Protein AF-A0A926HGE6-F1 (afdb_monomer_lite)

Foldseek 3Di:
DDDDPPPPDQAKPVNVCVVCPVVVVVLQWWFAQRDIDGDDDPQDPVNVVVLVVVLVVVVVVDPPDWDKDAQQWDAPDNIRGIHTHRIDTD

Structure (mmCIF, N/CA/C/O backbone):
data_AF-A0A926HGE6-F1
#
_entry.id   AF-A0A926HGE6-F1
#
loop_
_atom_site.group_PDB
_atom_site.id
_atom_site.type_symbol
_atom_site.label_atom_id
_atom_site.label_alt_id
_atom_site.label_comp_id
_atom_site.label_asym_id
_atom_site.label_entity_id
_atom_site.label_seq_id
_atom_site.pdbx_PDB_ins_code
_atom_site.Cartn_x
_atom_site.Cartn_y
_atom_site.Cartn_z
_atom_site.occupancy
_atom_site.B_iso_or_equiv
_at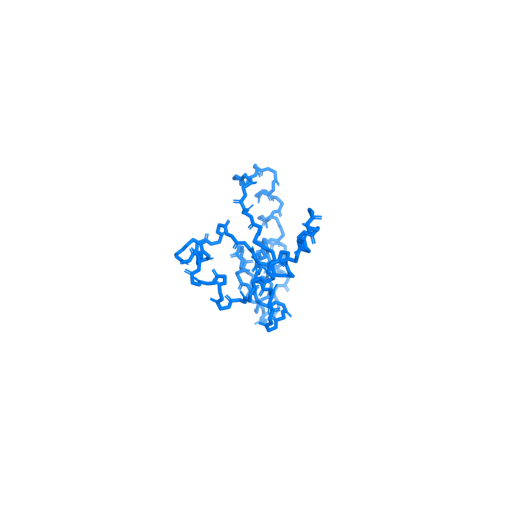om_site.auth_seq_id
_atom_site.auth_comp_id
_atom_site.auth_asym_id
_atom_site.auth_atom_id
_atom_site.pdbx_PDB_model_num
ATOM 1 N 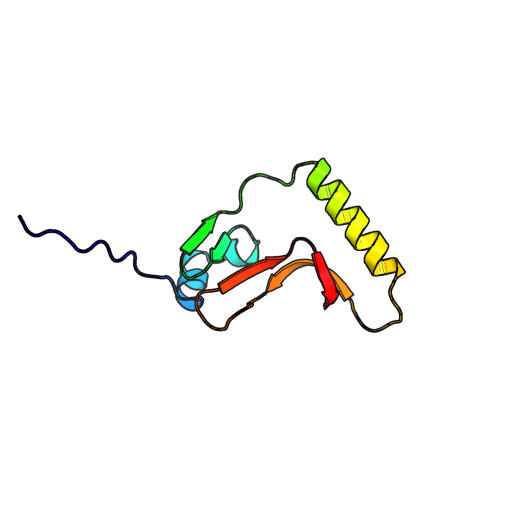N . MET A 1 1 ? 16.358 14.496 -40.998 1.00 37.88 1 MET A N 1
ATOM 2 C CA . MET A 1 1 ? 16.195 14.587 -39.534 1.00 37.88 1 MET A CA 1
ATOM 3 C C . MET A 1 1 ? 14.926 13.818 -39.190 1.00 37.88 1 MET A C 1
ATOM 5 O O . MET A 1 1 ? 13.839 14.335 -39.397 1.00 37.88 1 MET A O 1
ATOM 9 N N . GLN A 1 2 ? 15.054 12.528 -38.867 1.00 33.56 2 GLN A N 1
ATOM 10 C CA . GLN A 1 2 ? 13.912 11.675 -38.520 1.00 33.56 2 GLN A CA 1
ATOM 11 C C . GLN A 1 2 ? 13.426 12.051 -37.117 1.00 33.56 2 GLN A C 1
ATOM 13 O O . GLN A 1 2 ? 14.224 12.127 -36.185 1.00 33.56 2 GLN A O 1
ATOM 18 N N . MET A 1 3 ? 12.129 12.331 -36.989 1.00 35.75 3 MET A N 1
ATOM 19 C CA . MET A 1 3 ? 11.459 12.487 -35.701 1.00 35.75 3 MET A CA 1
ATOM 20 C C . MET A 1 3 ? 11.420 11.116 -35.02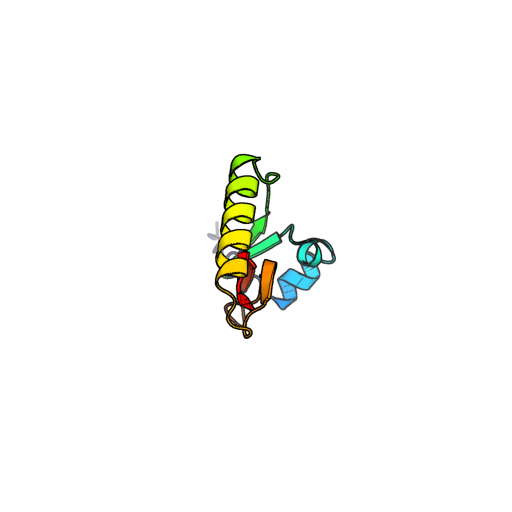2 1.00 35.75 3 MET A C 1
ATOM 22 O O . MET A 1 3 ? 10.711 10.219 -35.472 1.00 35.75 3 MET A O 1
ATOM 26 N N . ASN A 1 4 ? 12.214 10.947 -33.966 1.00 39.66 4 ASN A N 1
ATOM 27 C CA . ASN A 1 4 ? 12.153 9.768 -33.114 1.00 39.66 4 ASN A CA 1
ATOM 28 C C . ASN A 1 4 ? 10.815 9.778 -32.366 1.00 39.66 4 ASN A C 1
ATOM 30 O O . ASN A 1 4 ? 10.553 10.680 -31.570 1.00 39.66 4 ASN A O 1
ATOM 34 N N . ASN A 1 5 ? 9.976 8.776 -32.622 1.00 38.78 5 ASN A N 1
ATOM 35 C CA . ASN A 1 5 ? 8.803 8.491 -31.806 1.00 38.78 5 ASN A CA 1
ATOM 36 C C . ASN A 1 5 ? 9.271 8.187 -30.374 1.00 38.78 5 ASN A C 1
ATOM 38 O O . ASN A 1 5 ? 9.839 7.129 -30.114 1.00 38.78 5 ASN A O 1
ATOM 42 N N . LEU A 1 6 ? 9.048 9.121 -29.449 1.00 43.56 6 LEU A N 1
ATOM 43 C CA . LEU A 1 6 ? 9.231 8.927 -28.010 1.00 43.56 6 LEU A CA 1
ATOM 44 C C . LEU A 1 6 ? 8.099 8.042 -27.470 1.00 43.56 6 LEU A C 1
ATOM 46 O O . LEU A 1 6 ? 7.221 8.503 -26.748 1.00 43.56 6 LEU A O 1
ATOM 50 N N . THR A 1 7 ? 8.087 6.760 -27.823 1.00 44.66 7 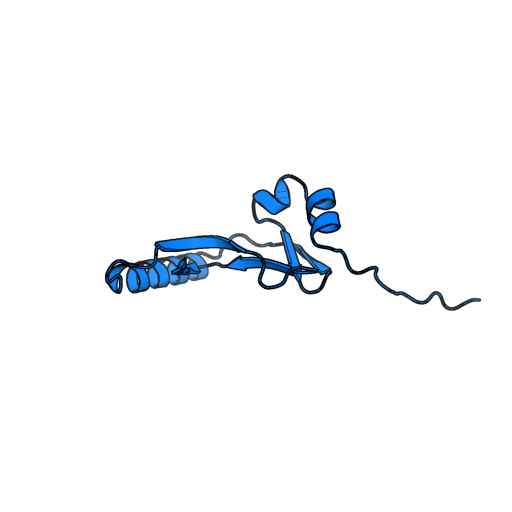THR A N 1
ATOM 51 C CA . THR A 1 7 ? 7.372 5.770 -27.016 1.00 44.66 7 THR A CA 1
ATOM 52 C C . THR A 1 7 ? 8.256 5.464 -25.815 1.00 44.66 7 THR A C 1
ATOM 54 O O . THR A 1 7 ? 9.169 4.647 -25.911 1.00 44.66 7 THR A O 1
ATOM 57 N N . SER A 1 8 ? 8.026 6.170 -24.703 1.00 57.12 8 SER A N 1
ATOM 58 C CA . SER A 1 8 ? 8.480 5.727 -23.381 1.00 57.12 8 SER A CA 1
ATOM 59 C C . SER A 1 8 ? 8.026 4.276 -23.212 1.00 57.12 8 SER A C 1
ATOM 61 O O . SER A 1 8 ? 6.826 4.001 -23.266 1.00 57.12 8 SER A O 1
ATOM 63 N N . ALA A 1 9 ? 8.961 3.330 -23.144 1.00 69.75 9 ALA A N 1
ATOM 64 C CA . ALA A 1 9 ? 8.609 1.926 -22.994 1.00 69.75 9 ALA A CA 1
ATOM 65 C C . ALA A 1 9 ? 7.944 1.736 -21.622 1.00 69.75 9 ALA A C 1
ATOM 67 O O . ALA A 1 9 ? 8.575 1.968 -20.594 1.00 69.75 9 ALA A O 1
ATOM 68 N N . LEU A 1 10 ? 6.666 1.347 -21.616 1.00 85.06 10 LEU A N 1
ATOM 69 C CA . LEU A 1 10 ? 5.926 1.045 -20.390 1.00 85.06 10 LEU A CA 1
ATOM 70 C C . LEU A 1 10 ? 6.564 -0.162 -19.694 1.00 85.06 10 LEU A C 1
ATOM 72 O O . LEU A 1 10 ? 6.708 -1.220 -20.309 1.00 85.06 10 LEU A O 1
ATOM 76 N N . LEU A 1 11 ? 6.910 -0.020 -18.416 1.00 89.50 11 LEU A N 1
ATOM 77 C CA . LEU A 1 11 ? 7.537 -1.084 -17.635 1.00 89.50 11 LEU A CA 1
ATOM 78 C C . LEU A 1 11 ? 6.497 -2.078 -17.133 1.00 89.50 11 LEU A C 1
ATOM 80 O O . LEU A 1 11 ? 5.555 -1.706 -16.432 1.00 89.50 11 LEU A O 1
ATOM 84 N N . SER A 1 12 ? 6.680 -3.361 -17.445 1.00 91.75 12 SER A N 1
ATOM 85 C CA . SER A 1 12 ? 5.889 -4.411 -16.803 1.00 91.75 12 SER A CA 1
ATOM 86 C C . SER A 1 12 ? 6.194 -4.485 -15.299 1.00 91.75 12 SER A C 1
ATOM 88 O O . SER A 1 12 ? 7.158 -3.895 -14.807 1.00 91.75 12 SER A O 1
ATOM 90 N N . PHE A 1 13 ? 5.372 -5.220 -14.546 1.00 89.50 13 PHE A N 1
ATOM 91 C CA . PHE A 1 13 ? 5.661 -5.450 -13.128 1.00 89.50 13 PHE A CA 1
ATOM 92 C C . PHE A 1 13 ? 6.968 -6.229 -12.954 1.00 89.50 13 PHE A C 1
ATOM 94 O O . PHE A 1 13 ? 7.755 -5.947 -12.056 1.00 89.50 13 PHE A O 1
ATOM 101 N N . GLU A 1 14 ? 7.207 -7.196 -13.830 1.00 90.31 14 GLU A N 1
ATOM 102 C CA . GLU A 1 14 ? 8.395 -8.031 -13.825 1.00 90.31 14 GLU A CA 1
ATOM 103 C C . GLU A 1 14 ? 9.656 -7.193 -14.086 1.00 90.31 14 GLU A C 1
ATOM 105 O O . GLU A 1 14 ? 10.623 -7.304 -13.330 1.00 90.31 14 GLU A O 1
ATOM 110 N N . ASP A 1 15 ? 9.617 -6.291 -15.074 1.00 90.56 15 ASP A N 1
ATOM 111 C CA . ASP A 1 15 ? 10.716 -5.352 -15.344 1.00 90.56 15 ASP A CA 1
ATOM 112 C C . ASP A 1 15 ? 10.928 -4.398 -14.163 1.00 90.56 15 ASP A C 1
ATOM 114 O O . ASP A 1 15 ? 12.056 -4.156 -13.736 1.00 90.56 15 ASP A O 1
ATOM 118 N N . PHE A 1 16 ? 9.836 -3.889 -13.587 1.00 88.06 16 PHE A N 1
ATOM 119 C CA . PHE A 1 16 ? 9.877 -3.031 -12.408 1.00 88.06 16 PHE A CA 1
ATOM 120 C C . PHE A 1 16 ? 10.560 -3.714 -11.218 1.00 88.06 16 PHE A C 1
ATOM 122 O O . PHE A 1 16 ? 11.431 -3.110 -10.595 1.00 88.06 16 PHE A O 1
ATOM 129 N N . VAL A 1 17 ? 10.224 -4.972 -10.917 1.00 87.94 17 VAL A N 1
ATOM 130 C CA . VAL A 1 17 ? 10.852 -5.726 -9.818 1.00 87.94 17 VAL A CA 1
ATOM 131 C C . VAL A 1 17 ? 12.343 -5.939 -10.074 1.00 87.94 17 VAL A C 1
ATOM 133 O O . VAL A 1 17 ? 13.142 -5.807 -9.146 1.00 87.94 17 VAL A O 1
ATOM 136 N N . GLN A 1 18 ? 12.738 -6.228 -11.318 1.00 88.12 18 GLN A N 1
ATOM 137 C CA . GLN A 1 18 ? 14.152 -6.381 -11.672 1.00 88.12 18 GLN A CA 1
ATOM 138 C C . GLN A 1 18 ? 14.936 -5.073 -11.514 1.00 88.12 18 GLN A C 1
ATOM 140 O O . GLN A 1 18 ? 16.061 -5.096 -11.019 1.00 88.12 18 GLN A O 1
ATOM 145 N N . LEU A 1 19 ? 14.343 -3.940 -11.900 1.00 84.88 19 LEU A N 1
ATOM 146 C CA . LEU A 1 19 ? 14.982 -2.625 -11.829 1.00 84.88 19 LEU A CA 1
ATOM 147 C C . LEU A 1 19 ? 15.037 -2.065 -10.404 1.00 84.88 19 LEU A C 1
ATOM 149 O O . LEU A 1 19 ? 16.063 -1.535 -9.987 1.00 84.88 19 LEU A O 1
ATOM 153 N N . ALA A 1 20 ? 13.937 -2.166 -9.658 1.00 81.06 20 ALA A N 1
ATOM 154 C CA . ALA A 1 20 ? 13.821 -1.605 -8.316 1.00 81.06 20 ALA A CA 1
ATOM 155 C C . ALA A 1 20 ? 14.458 -2.498 -7.237 1.00 81.06 20 ALA A C 1
ATOM 157 O O . ALA A 1 20 ? 14.801 -2.011 -6.159 1.00 81.06 20 ALA A O 1
ATOM 158 N N . GLY A 1 21 ? 14.614 -3.800 -7.496 1.00 81.75 21 GLY A N 1
ATOM 159 C CA . GLY A 1 21 ? 15.260 -4.741 -6.583 1.00 81.75 21 GLY A CA 1
ATOM 160 C C . GLY A 1 21 ? 14.693 -4.679 -5.159 1.00 81.75 21 GLY A C 1
ATOM 161 O O . GLY A 1 21 ? 13.482 -4.753 -4.942 1.00 81.75 21 GLY A O 1
ATOM 162 N N . SER A 1 22 ? 15.572 -4.518 -4.163 1.00 73.81 22 SER A N 1
ATOM 163 C CA . SER A 1 22 ? 15.180 -4.436 -2.748 1.00 73.81 22 SER A CA 1
ATOM 164 C C . SER A 1 22 ? 14.370 -3.189 -2.395 1.00 73.81 22 SER A C 1
ATOM 166 O O . SER A 1 22 ? 13.680 -3.180 -1.378 1.00 73.81 22 SER A O 1
ATOM 168 N N . ASP A 1 23 ? 14.441 -2.133 -3.201 1.00 75.31 23 ASP A N 1
ATOM 169 C CA . ASP A 1 23 ? 13.760 -0.877 -2.901 1.00 75.31 23 ASP A CA 1
ATOM 170 C C . ASP A 1 23 ? 12.259 -0.933 -3.216 1.00 75.31 23 ASP A C 1
ATOM 172 O O . ASP A 1 23 ? 11.474 -0.280 -2.525 1.00 75.31 23 ASP A O 1
ATOM 176 N N . ALA A 1 24 ? 11.840 -1.758 -4.185 1.00 68.75 24 ALA A N 1
ATOM 177 C CA . ALA A 1 24 ? 10.422 -2.075 -4.377 1.00 68.75 24 ALA A CA 1
ATOM 178 C C . ALA A 1 24 ? 9.847 -2.783 -3.143 1.00 68.75 24 ALA A C 1
ATOM 180 O O . A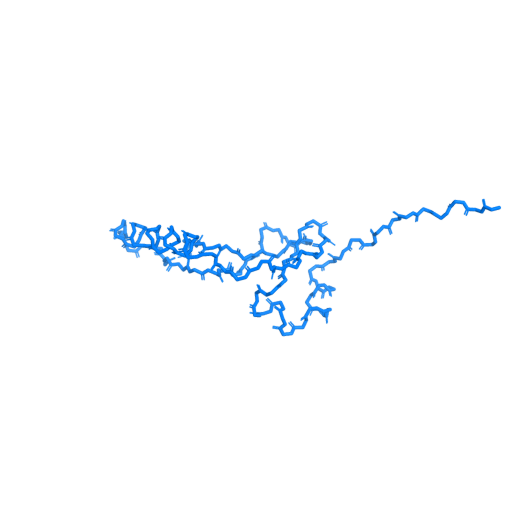LA A 1 24 ? 8.782 -2.414 -2.654 1.00 68.75 24 ALA A O 1
ATOM 181 N N . ALA A 1 25 ? 10.584 -3.750 -2.585 1.00 65.00 25 ALA A N 1
ATOM 182 C CA . ALA A 1 25 ? 10.173 -4.463 -1.374 1.00 65.00 25 ALA A CA 1
ATOM 183 C C . ALA A 1 25 ? 10.146 -3.561 -0.125 1.00 65.00 25 ALA A C 1
ATOM 185 O O . ALA A 1 25 ? 9.353 -3.789 0.782 1.00 65.00 25 ALA A O 1
ATOM 186 N N . GLN A 1 26 ? 10.989 -2.525 -0.082 1.00 69.69 26 GLN A N 1
ATOM 187 C CA . GLN A 1 26 ? 10.998 -1.511 0.983 1.00 69.69 26 GLN A CA 1
ATOM 188 C C . GLN A 1 26 ? 9.969 -0.396 0.763 1.00 69.69 26 GLN A C 1
ATOM 190 O O . GLN A 1 26 ? 9.917 0.558 1.538 1.00 69.69 26 GLN A O 1
ATOM 195 N N . GLY A 1 27 ? 9.178 -0.488 -0.304 1.00 72.38 27 GLY A N 1
ATOM 196 C CA . GLY A 1 27 ? 8.111 0.451 -0.578 1.00 72.38 27 GLY A CA 1
ATOM 197 C C . GLY A 1 27 ? 8.572 1.854 -0.985 1.00 72.38 27 GLY A C 1
ATOM 198 O O . GLY A 1 27 ? 7.866 2.839 -0.761 1.00 72.38 27 GLY A O 1
ATOM 199 N N . LYS A 1 28 ? 9.778 1.972 -1.552 1.00 76.94 28 LYS A N 1
ATOM 200 C CA . LYS A 1 28 ? 10.329 3.254 -2.027 1.00 76.94 28 LYS A CA 1
ATOM 201 C C . LYS A 1 28 ? 9.871 3.615 -3.437 1.00 76.94 28 LYS A C 1
ATOM 203 O O . LYS A 1 28 ? 9.978 4.773 -3.832 1.00 76.94 28 LYS A O 1
ATOM 208 N N . TYR A 1 29 ? 9.374 2.637 -4.187 1.00 86.69 29 TYR A N 1
ATOM 209 C CA . TYR A 1 29 ? 8.913 2.812 -5.555 1.00 86.69 29 TYR A CA 1
ATOM 210 C C . TYR A 1 29 ? 7.543 2.169 -5.738 1.00 86.69 29 TYR A C 1
ATOM 212 O O . TYR A 1 29 ? 7.283 1.088 -5.210 1.00 86.69 29 TYR A O 1
ATOM 220 N N . GLU A 1 30 ? 6.702 2.819 -6.530 1.00 90.06 30 GLU A N 1
ATOM 221 C CA . GLU A 1 30 ? 5.436 2.283 -7.017 1.00 90.06 30 GLU A CA 1
ATOM 222 C C . GLU A 1 30 ? 5.457 2.223 -8.546 1.00 90.06 30 GLU A C 1
ATOM 224 O O . GLU A 1 30 ? 6.204 2.953 -9.200 1.00 90.06 30 GLU A O 1
ATOM 229 N N . LEU A 1 31 ? 4.624 1.360 -9.119 1.00 91.50 31 LEU A N 1
ATOM 230 C CA . LEU A 1 31 ? 4.415 1.249 -10.557 1.00 91.50 31 LEU A CA 1
ATOM 231 C C . LEU A 1 31 ? 2.974 1.639 -10.876 1.00 91.50 31 LEU A C 1
ATOM 233 O O . LEU A 1 31 ? 2.040 0.977 -10.420 1.00 91.50 31 LEU A O 1
ATOM 237 N N . HIS A 1 32 ? 2.802 2.708 -11.650 1.00 91.81 32 HIS A N 1
ATOM 238 C CA . HIS A 1 32 ? 1.502 3.257 -12.031 1.00 91.81 32 HIS A CA 1
ATOM 239 C C . HIS A 1 32 ? 1.386 3.254 -13.550 1.00 91.81 32 HIS A C 1
ATOM 241 O O . HIS A 1 32 ? 2.071 4.010 -14.228 1.00 91.81 32 HIS A O 1
ATOM 247 N N . ASN A 1 33 ? 0.531 2.391 -14.101 1.00 92.00 33 ASN A N 1
ATOM 248 C CA . ASN A 1 33 ? 0.339 2.244 -15.553 1.00 92.00 33 ASN A CA 1
ATOM 249 C C . ASN A 1 33 ? 1.645 2.041 -16.351 1.00 92.00 33 ASN A C 1
ATOM 251 O O . ASN A 1 33 ? 1.727 2.424 -17.513 1.00 92.00 33 ASN A O 1
ATOM 255 N N . GLY A 1 34 ? 2.658 1.418 -15.745 1.00 91.00 34 GLY A N 1
ATOM 256 C CA . GLY A 1 34 ? 3.951 1.162 -16.381 1.00 91.00 34 GLY A CA 1
ATOM 257 C C . GLY A 1 34 ? 4.979 2.278 -16.200 1.00 91.00 34 GLY A C 1
ATOM 258 O O . GLY A 1 34 ? 6.074 2.188 -16.750 1.00 91.00 34 GLY A O 1
ATOM 259 N N . GLU A 1 35 ? 4.656 3.299 -15.408 1.00 90.69 35 GLU A N 1
ATOM 260 C CA . GLU A 1 35 ? 5.575 4.361 -15.006 1.00 90.69 35 GLU A CA 1
ATOM 261 C C . GLU A 1 35 ? 6.032 4.157 -13.558 1.00 90.69 35 GLU A C 1
ATOM 263 O O . GLU A 1 35 ? 5.221 3.874 -12.671 1.00 90.69 35 GLU A O 1
ATOM 268 N N . VAL A 1 36 ? 7.338 4.299 -13.305 1.00 88.31 36 VAL A N 1
ATOM 269 C CA . VAL A 1 36 ? 7.876 4.243 -11.939 1.00 88.31 36 VAL A CA 1
ATOM 270 C C . VAL A 1 36 ? 7.640 5.572 -11.244 1.00 88.31 36 VAL A C 1
ATOM 272 O O . VAL A 1 36 ? 8.162 6.608 -11.656 1.00 88.31 36 VAL A O 1
ATOM 275 N N . VAL A 1 37 ? 6.914 5.519 -10.136 1.00 84.56 37 VAL A N 1
ATOM 276 C CA . VAL A 1 37 ? 6.728 6.644 -9.230 1.00 84.56 37 VAL A CA 1
ATOM 277 C C . VAL A 1 37 ? 7.674 6.461 -8.052 1.00 84.56 37 VAL A C 1
ATOM 279 O O . VAL A 1 37 ? 7.601 5.481 -7.309 1.00 84.56 37 VAL A O 1
ATOM 282 N N . ILE A 1 38 ? 8.592 7.412 -7.879 1.00 76.81 38 ILE A N 1
ATOM 283 C CA . ILE A 1 38 ? 9.477 7.446 -6.714 1.00 76.81 38 ILE A CA 1
ATOM 284 C C . ILE A 1 38 ? 8.683 7.971 -5.527 1.00 76.81 38 ILE A C 1
ATOM 286 O O . ILE A 1 38 ? 8.195 9.104 -5.542 1.00 76.81 38 ILE A O 1
ATOM 290 N N . ARG A 1 39 ? 8.597 7.176 -4.464 1.00 68.19 39 ARG A N 1
ATOM 291 C CA . ARG A 1 39 ? 8.005 7.617 -3.210 1.00 68.19 39 ARG A CA 1
ATOM 292 C C . ARG A 1 39 ? 9.010 8.498 -2.463 1.00 68.19 39 ARG A C 1
ATOM 294 O O . ARG A 1 39 ? 9.895 7.992 -1.782 1.00 68.19 39 ARG A O 1
ATOM 301 N N . MET A 1 40 ? 8.875 9.824 -2.559 1.00 58.03 40 MET A N 1
ATOM 302 C CA . MET A 1 40 ? 9.480 10.783 -1.614 1.00 58.03 40 MET A CA 1
ATOM 303 C C . MET A 1 40 ? 8.589 12.024 -1.469 1.00 58.03 40 MET A C 1
ATOM 305 O O . MET A 1 40 ? 8.180 12.583 -2.486 1.00 58.03 40 MET A O 1
ATOM 309 N N . PRO A 1 41 ? 8.267 12.481 -0.239 1.00 62.31 41 PRO A N 1
ATOM 310 C CA . PRO A 1 41 ? 9.149 12.588 0.933 1.00 62.31 41 PRO A CA 1
ATOM 311 C C . PRO A 1 41 ? 8.686 11.747 2.147 1.00 62.31 41 PRO A C 1
ATOM 313 O O . PRO A 1 41 ? 7.610 11.151 2.096 1.00 62.31 41 PRO A O 1
ATOM 316 N N . PRO A 1 42 ? 9.457 11.711 3.259 1.00 64.94 42 PRO A N 1
ATOM 317 C CA . PRO A 1 42 ? 9.010 11.109 4.518 1.00 64.94 42 PRO A CA 1
ATOM 318 C C . PRO A 1 42 ? 7.615 11.596 4.923 1.00 64.94 42 PRO A C 1
ATOM 320 O O . PRO A 1 42 ? 7.279 12.775 4.746 1.00 64.94 42 PRO A O 1
ATOM 323 N N . ALA A 1 43 ? 6.818 10.682 5.483 1.00 69.81 43 ALA A N 1
ATOM 324 C CA . ALA A 1 43 ? 5.464 10.972 5.928 1.00 69.81 43 ALA A CA 1
ATOM 325 C C . ALA A 1 43 ? 5.466 12.206 6.838 1.00 69.81 43 ALA A C 1
ATOM 327 O O . ALA A 1 43 ? 6.129 12.257 7.877 1.00 69.81 43 ALA A O 1
ATOM 328 N N . ARG A 1 44 ? 4.727 13.242 6.430 1.00 85.12 44 ARG A N 1
ATOM 329 C CA . ARG A 1 44 ? 4.564 14.446 7.251 1.00 85.12 44 ARG A CA 1
ATOM 330 C C . ARG A 1 44 ? 3.851 14.040 8.548 1.00 85.12 44 ARG A C 1
ATOM 332 O O . ARG A 1 44 ? 2.919 13.242 8.469 1.00 85.12 44 ARG A O 1
ATOM 339 N N . PRO A 1 45 ? 4.156 14.639 9.714 1.00 88.69 45 PRO A N 1
ATOM 340 C CA . PRO A 1 45 ? 3.519 14.261 10.982 1.00 88.69 45 PRO A CA 1
ATOM 341 C C . PRO A 1 45 ? 1.983 14.235 10.931 1.00 88.69 45 PRO A C 1
ATOM 343 O O . PRO A 1 45 ? 1.344 13.379 11.535 1.00 88.69 45 PRO A O 1
ATOM 346 N N . ARG A 1 46 ? 1.376 15.141 10.152 1.00 91.06 46 ARG A N 1
ATOM 347 C CA . ARG A 1 46 ? -0.077 15.171 9.930 1.00 91.06 46 ARG A CA 1
ATOM 348 C C . ARG A 1 46 ? -0.594 13.962 9.143 1.00 91.06 46 ARG A C 1
ATOM 350 O O . ARG A 1 46 ? -1.680 13.488 9.452 1.00 91.06 46 ARG A O 1
ATOM 357 N N . HIS A 1 47 ? 0.147 13.494 8.138 1.00 89.12 47 HIS A N 1
ATOM 358 C CA . HIS A 1 47 ? -0.209 12.299 7.365 1.00 89.12 47 HIS A CA 1
ATOM 359 C C . HIS A 1 47 ? -0.182 11.068 8.275 1.00 89.12 47 HIS A C 1
ATOM 361 O O . HIS A 1 47 ? -1.209 10.407 8.404 1.00 89.12 47 HIS A O 1
ATOM 367 N N . LEU A 1 48 ? 0.897 10.892 9.047 1.00 89.75 48 LEU A N 1
ATOM 368 C CA . LEU A 1 48 ? 1.003 9.812 10.032 1.00 89.75 48 LEU A CA 1
ATOM 369 C C . LEU A 1 48 ? -0.131 9.863 11.070 1.00 89.75 48 LEU A C 1
ATOM 371 O O . LEU A 1 48 ? -0.761 8.850 11.360 1.00 89.75 48 LEU A O 1
ATOM 375 N N . ALA A 1 49 ? -0.456 11.050 11.593 1.00 93.69 49 ALA A N 1
ATOM 376 C CA . ALA A 1 49 ? -1.541 11.205 12.561 1.00 93.69 49 ALA A CA 1
ATOM 377 C C . ALA A 1 49 ? -2.913 10.802 11.989 1.00 93.69 49 ALA A C 1
ATOM 379 O O . ALA A 1 49 ? -3.732 10.221 12.701 1.00 93.69 49 ALA A O 1
ATOM 380 N N . VAL A 1 50 ? -3.183 11.108 10.715 1.00 94.38 50 VAL A N 1
ATOM 381 C CA . VAL A 1 50 ? -4.423 10.696 10.037 1.00 94.38 50 VAL A CA 1
ATOM 382 C C . VAL A 1 50 ? -4.422 9.190 9.777 1.00 94.38 50 VAL A C 1
ATOM 384 O O . VAL A 1 50 ? -5.413 8.532 10.089 1.00 94.38 50 VAL A O 1
ATOM 387 N N . GLN A 1 51 ? -3.310 8.639 9.290 1.00 93.19 51 GLN A N 1
ATOM 388 C CA . GLN A 1 51 ? -3.134 7.205 9.057 1.00 93.19 51 GLN A CA 1
ATOM 389 C C . GLN A 1 51 ? -3.376 6.399 10.345 1.00 93.19 51 GLN A C 1
ATOM 391 O O . GLN A 1 51 ? -4.155 5.449 10.343 1.00 93.19 51 GLN A O 1
ATOM 396 N N . MET A 1 52 ? -2.799 6.824 11.476 1.00 92.88 52 MET A N 1
ATOM 397 C CA . MET A 1 52 ? -3.003 6.183 12.782 1.00 92.88 52 MET A CA 1
ATOM 398 C C . MET A 1 52 ? -4.460 6.253 13.253 1.00 92.88 52 MET A C 1
ATOM 400 O O . MET A 1 52 ? -4.988 5.264 13.759 1.00 92.88 52 MET A O 1
ATOM 404 N N . LYS A 1 53 ? -5.133 7.397 13.074 1.00 94.88 53 LYS A N 1
ATOM 405 C CA . LYS A 1 53 ? -6.555 7.538 13.430 1.00 94.88 53 LYS A CA 1
ATOM 406 C C . LYS A 1 53 ? -7.442 6.616 12.599 1.00 94.88 53 LYS A C 1
ATOM 408 O O . LYS A 1 53 ? -8.343 5.994 13.153 1.00 94.88 53 LYS A O 1
ATOM 413 N N . LEU A 1 54 ? -7.180 6.503 11.297 1.00 93.19 54 LEU A N 1
ATOM 414 C CA . LEU A 1 54 ? -7.903 5.577 10.425 1.00 93.19 54 LEU A CA 1
ATOM 415 C C . LEU A 1 54 ? -7.718 4.134 10.887 1.00 93.19 54 LEU A C 1
ATOM 417 O O . LEU A 1 54 ? -8.704 3.419 11.035 1.00 93.19 54 LEU A O 1
ATOM 421 N N . VAL A 1 55 ? -6.484 3.730 11.200 1.00 92.50 55 VAL A N 1
ATOM 422 C CA . VAL A 1 55 ? -6.211 2.383 11.714 1.00 92.50 55 VAL A CA 1
ATOM 423 C C . VAL A 1 55 ? -6.963 2.111 13.009 1.00 92.50 55 VAL A C 1
ATOM 425 O O . VAL A 1 55 ? -7.585 1.060 13.128 1.00 92.50 55 VAL A O 1
ATOM 428 N N . GLN A 1 56 ? -6.951 3.042 13.964 1.00 91.75 56 GLN A N 1
ATOM 429 C CA . GLN A 1 56 ? -7.673 2.886 15.230 1.00 91.75 56 GLN A CA 1
ATOM 430 C C . GLN A 1 56 ? -9.180 2.731 15.012 1.00 91.75 56 GLN A C 1
ATOM 432 O O . GLN A 1 56 ? -9.788 1.827 15.581 1.00 91.75 56 GLN A O 1
ATOM 437 N N . LEU A 1 57 ? -9.775 3.575 14.162 1.00 92.19 57 LEU A N 1
ATOM 438 C CA . LEU A 1 57 ? -11.205 3.519 13.857 1.00 92.19 57 LEU A CA 1
ATOM 439 C C . LEU A 1 57 ? -11.583 2.203 13.171 1.00 92.19 57 LEU A C 1
ATOM 441 O O . LEU A 1 57 ? -12.512 1.530 13.606 1.00 92.19 57 LEU A O 1
ATOM 445 N N . LEU A 1 58 ? -10.835 1.801 12.144 1.00 90.00 58 LEU A N 1
ATOM 446 C CA . LEU A 1 58 ? -11.074 0.549 11.425 1.00 90.00 58 LEU A CA 1
ATOM 447 C C . LEU A 1 58 ? -10.840 -0.678 12.315 1.00 90.00 58 LEU A C 1
ATOM 449 O O . LEU A 1 58 ? -11.585 -1.651 12.229 1.00 90.00 58 LEU A O 1
ATOM 453 N N . SER A 1 59 ? -9.854 -0.617 13.213 1.00 87.69 59 SER A N 1
ATOM 454 C CA . SER A 1 59 ? -9.578 -1.700 14.164 1.00 87.69 59 SER A CA 1
ATOM 455 C C . SER A 1 59 ? -10.667 -1.812 15.224 1.00 87.69 59 SER A C 1
ATOM 457 O O . SER A 1 59 ? -10.939 -2.909 15.694 1.00 87.69 59 SER A O 1
ATOM 459 N N . PHE A 1 60 ? -11.308 -0.702 15.597 1.00 84.69 60 PHE A N 1
ATOM 460 C CA . PHE A 1 60 ? -12.447 -0.713 16.513 1.00 84.69 60 PHE A CA 1
ATOM 461 C C . PHE A 1 60 ? -13.708 -1.296 15.862 1.00 84.69 60 PHE A C 1
ATOM 463 O O . PHE A 1 60 ? -14.475 -1.994 16.518 1.00 84.69 60 PHE A O 1
ATOM 470 N N . LEU A 1 61 ? -13.903 -1.061 14.561 1.00 82.38 61 LEU A N 1
ATOM 471 C CA . LEU A 1 61 ? -15.022 -1.619 13.794 1.00 82.38 61 LEU A CA 1
ATOM 472 C C . LEU A 1 61 ? -14.908 -3.135 13.550 1.00 82.38 61 LEU A C 1
ATOM 474 O O . LEU A 1 61 ? -15.827 -3.723 12.979 1.00 82.38 61 LEU A O 1
ATOM 478 N N . ARG A 1 62 ? -13.814 -3.789 13.968 1.00 66.94 62 ARG A N 1
ATOM 479 C CA . ARG A 1 62 ? -13.627 -5.230 13.766 1.00 66.94 62 ARG A CA 1
ATOM 480 C C . ARG A 1 62 ? -14.741 -6.037 14.436 1.00 66.94 62 ARG A C 1
ATOM 482 O O . ARG A 1 62 ? -14.766 -6.204 15.651 1.00 66.94 62 ARG A O 1
ATOM 489 N N . GLN A 1 63 ? -15.555 -6.670 13.597 1.00 60.12 63 GLN A N 1
ATOM 490 C CA . GLN A 1 63 ? -16.375 -7.834 13.939 1.00 60.12 63 GLN A CA 1
ATOM 491 C C . GLN A 1 63 ? -15.760 -9.139 13.386 1.00 60.12 63 GLN A C 1
ATOM 493 O O . GLN A 1 63 ? -16.470 -10.010 12.917 1.00 60.12 63 GLN A O 1
ATOM 498 N N . PHE A 1 64 ? -14.435 -9.296 13.515 1.00 63.81 64 PHE A N 1
ATOM 499 C CA . PHE A 1 64 ? -13.666 -10.551 13.349 1.00 63.81 64 PHE A CA 1
ATOM 500 C C . PHE A 1 64 ? -13.131 -10.972 11.964 1.00 63.81 64 PHE A C 1
ATOM 502 O O . PHE A 1 64 ? -12.357 -11.924 11.934 1.00 63.81 64 PHE A O 1
ATOM 509 N N . GLU A 1 65 ? -13.385 -10.267 10.857 1.00 81.38 65 GLU A N 1
ATOM 510 C CA . GLU A 1 65 ? -12.990 -10.806 9.530 1.00 81.38 65 GLU A CA 1
ATOM 511 C C . GLU A 1 65 ? -11.759 -10.170 8.845 1.00 81.38 65 GLU A C 1
ATOM 513 O O . GLU A 1 65 ? -11.119 -10.843 8.049 1.00 81.38 65 GLU A O 1
ATOM 518 N N . TRP A 1 66 ? -11.363 -8.930 9.167 1.00 84.19 66 TRP A N 1
ATOM 519 C CA . TRP A 1 66 ? -10.421 -8.152 8.327 1.00 84.19 66 TRP A CA 1
ATOM 520 C C . TRP A 1 66 ? -9.224 -7.643 9.113 1.00 84.19 66 TRP A C 1
ATOM 522 O O . TRP A 1 66 ? -9.426 -6.992 10.131 1.00 84.19 66 TRP A O 1
ATOM 532 N N . LEU A 1 67 ? -7.982 -7.899 8.718 1.00 88.88 67 LEU A N 1
ATOM 533 C CA . LEU A 1 67 ? -6.800 -7.301 9.347 1.00 88.88 67 LEU A CA 1
ATOM 534 C C . LEU A 1 67 ? -6.597 -5.866 8.844 1.00 88.88 67 LEU A C 1
ATOM 536 O O . LEU A 1 67 ? -6.542 -5.624 7.643 1.00 88.88 67 LEU A O 1
ATOM 540 N N . VAL A 1 68 ? -6.450 -4.913 9.768 1.00 91.75 68 VAL A N 1
ATOM 541 C CA . VAL A 1 68 ? -6.072 -3.537 9.425 1.00 91.75 68 VAL A CA 1
ATOM 542 C C . VAL A 1 68 ? -4.551 -3.449 9.372 1.00 91.75 68 VAL A C 1
ATOM 544 O O . VAL A 1 68 ? -3.884 -3.708 10.374 1.00 91.75 68 VAL A O 1
ATOM 547 N N . VAL A 1 69 ? -4.005 -3.076 8.219 1.00 90.81 69 VAL A N 1
ATOM 548 C CA . VAL A 1 69 ? -2.559 -2.956 7.978 1.00 90.81 69 VAL A CA 1
ATOM 549 C C . VAL A 1 69 ? -2.214 -1.578 7.418 1.00 90.81 69 VAL A C 1
ATOM 551 O O . VAL A 1 69 ? -3.064 -0.899 6.841 1.00 90.81 69 VAL A O 1
ATOM 554 N N . GLN A 1 70 ? -0.965 -1.155 7.601 1.00 91.00 70 GLN A N 1
ATOM 555 C CA . GLN A 1 70 ? -0.421 0.100 7.073 1.00 91.00 70 GLN A CA 1
ATOM 556 C C . GLN A 1 70 ? 0.673 -0.190 6.053 1.00 91.00 70 GLN A C 1
ATOM 558 O O . GLN A 1 70 ? 1.316 -1.235 6.144 1.00 91.00 70 GLN A O 1
ATOM 563 N N . GLU A 1 71 ? 0.904 0.755 5.138 1.00 89.19 71 GLU A N 1
ATOM 564 C CA . GLU A 1 71 ? 1.995 0.690 4.150 1.00 89.19 71 GLU A CA 1
ATOM 565 C C . GLU A 1 71 ? 1.987 -0.643 3.376 1.00 89.19 71 GLU A C 1
ATOM 567 O O . GLU A 1 71 ? 3.004 -1.319 3.226 1.00 89.19 71 GLU A O 1
ATOM 572 N N . PHE A 1 72 ? 0.797 -1.066 2.944 1.00 90.06 72 PHE A N 1
ATOM 573 C CA . PHE A 1 72 ? 0.554 -2.411 2.442 1.00 90.06 72 PHE A CA 1
ATOM 574 C C . PHE A 1 72 ? 0.771 -2.500 0.925 1.00 90.06 72 PHE A C 1
ATOM 576 O O . PHE A 1 72 ? 0.013 -1.877 0.172 1.00 90.06 72 PHE A O 1
ATOM 583 N N . PRO A 1 73 ? 1.758 -3.284 0.452 1.00 89.62 73 PRO A N 1
ATOM 584 C CA . PRO A 1 73 ? 1.999 -3.460 -0.971 1.00 89.62 73 PRO A CA 1
ATOM 585 C C . PRO A 1 73 ? 0.943 -4.373 -1.601 1.00 89.62 73 PRO A C 1
ATOM 587 O O . PRO A 1 73 ? 0.643 -5.450 -1.084 1.00 89.62 73 PRO A O 1
ATOM 590 N N . TYR A 1 74 ? 0.410 -3.984 -2.757 1.00 90.62 74 TYR A N 1
ATOM 591 C CA . TYR A 1 74 ? -0.566 -4.784 -3.494 1.00 90.62 74 TYR A CA 1
ATOM 592 C C . TYR A 1 74 ? -0.521 -4.525 -5.006 1.00 90.62 74 TYR A C 1
ATOM 594 O O . TYR A 1 74 ? 0.074 -3.562 -5.494 1.00 90.62 74 TYR A O 1
ATOM 602 N N . ARG A 1 75 ? -1.163 -5.417 -5.769 1.00 91.81 75 ARG A N 1
ATOM 603 C CA . ARG A 1 75 ? -1.275 -5.331 -7.233 1.00 91.81 75 ARG A CA 1
ATOM 604 C C . ARG A 1 75 ? -2.745 -5.174 -7.626 1.00 91.81 75 ARG A C 1
ATOM 606 O O . ARG A 1 75 ? -3.455 -6.180 -7.650 1.00 91.81 75 ARG A O 1
ATOM 613 N N . PRO A 1 76 ? -3.221 -3.955 -7.946 1.00 89.19 76 PRO A N 1
ATOM 614 C CA . PRO A 1 76 ? -4.612 -3.756 -8.361 1.00 89.19 76 PRO A CA 1
ATOM 615 C C . PRO A 1 76 ? -4.910 -4.381 -9.731 1.00 89.19 76 PRO A C 1
ATOM 617 O O . PRO A 1 76 ? -6.048 -4.744 -10.014 1.00 89.19 76 PRO A O 1
ATOM 620 N N . ALA A 1 77 ? -3.892 -4.539 -10.579 1.00 89.75 77 ALA A N 1
ATOM 621 C CA . ALA A 1 77 ? -3.983 -5.248 -11.848 1.00 89.75 77 ALA A CA 1
ATOM 622 C C . ALA A 1 77 ? -2.775 -6.167 -12.035 1.00 89.75 77 ALA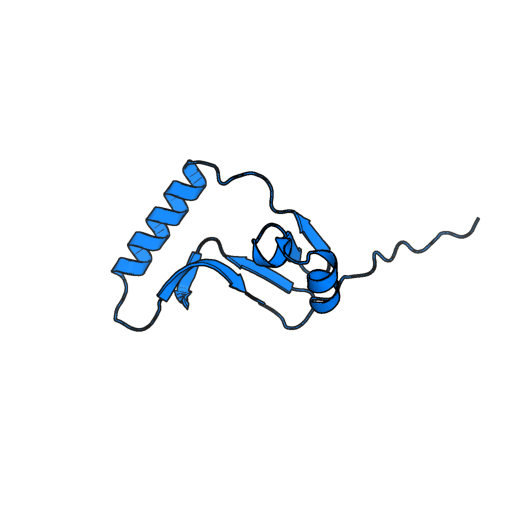 A C 1
ATOM 624 O O . ALA A 1 77 ? -1.729 -5.984 -11.410 1.00 89.75 77 ALA A O 1
ATOM 625 N N . ARG A 1 78 ? -2.919 -7.161 -12.920 1.00 82.94 78 ARG A N 1
ATOM 626 C CA . ARG A 1 78 ? -1.838 -8.112 -13.205 1.00 82.94 78 ARG A CA 1
ATOM 627 C C . ARG A 1 78 ? -0.626 -7.408 -13.802 1.00 82.94 78 ARG A C 1
ATOM 629 O O . ARG A 1 78 ? 0.463 -7.597 -13.294 1.00 82.94 78 ARG A O 1
ATOM 636 N N . ASN A 1 79 ? -0.792 -6.554 -14.804 1.00 86.06 79 ASN A N 1
ATOM 637 C CA . ASN A 1 79 ? 0.346 -5.910 -15.460 1.00 86.06 79 ASN A CA 1
ATOM 638 C C . ASN A 1 79 ? 0.339 -4.405 -15.194 1.00 86.06 79 ASN A C 1
ATOM 640 O O . ASN A 1 79 ? -0.729 -3.809 -15.057 1.00 86.06 79 ASN A O 1
ATOM 644 N N . TYR A 1 80 ? 1.533 -3.810 -15.153 1.00 91.44 80 TYR A N 1
ATOM 645 C CA . TYR A 1 80 ? 1.750 -2.359 -15.089 1.00 91.44 80 TYR A CA 1
ATOM 646 C C . TYR A 1 80 ? 1.322 -1.663 -13.788 1.00 91.44 80 TYR A C 1
ATOM 648 O O . TYR A 1 80 ? 1.302 -0.436 -13.749 1.00 91.44 80 TYR A O 1
ATOM 656 N N . GLN A 1 81 ? 0.982 -2.413 -12.734 1.00 92.56 81 GLN A N 1
ATOM 657 C CA . GLN A 1 81 ? 0.566 -1.844 -11.453 1.00 92.56 81 GLN A CA 1
ATOM 658 C C . GLN A 1 81 ? 1.245 -2.526 -10.264 1.00 92.56 81 GLN A C 1
ATOM 660 O O . GLN A 1 81 ? 1.239 -3.755 -10.155 1.00 92.56 81 GLN A O 1
ATOM 665 N N . PHE A 1 82 ? 1.757 -1.718 -9.342 1.00 91.31 82 PHE A N 1
ATOM 666 C CA . PHE A 1 82 ? 2.212 -2.125 -8.013 1.00 91.31 82 PHE A CA 1
ATOM 667 C C . PHE A 1 82 ? 2.190 -0.922 -7.076 1.00 91.31 82 PHE A C 1
ATOM 669 O O . PHE A 1 82 ? 2.902 0.051 -7.317 1.00 91.31 82 PHE A O 1
ATOM 676 N N . TRP A 1 83 ? 1.327 -0.949 -6.067 1.00 90.88 83 TRP A N 1
ATOM 677 C CA . TRP A 1 83 ? 1.025 0.212 -5.228 1.00 90.88 83 TRP A CA 1
ATOM 678 C C . TRP A 1 83 ? 1.214 -0.137 -3.759 1.00 90.88 83 TRP A C 1
ATOM 680 O O . TRP A 1 83 ? 1.182 -1.311 -3.385 1.00 90.88 83 TRP A O 1
ATOM 690 N N . ILE A 1 84 ? 1.342 0.885 -2.920 1.00 89.94 84 ILE A N 1
ATOM 691 C CA . ILE A 1 84 ? 1.455 0.744 -1.477 1.00 89.94 84 ILE A CA 1
ATOM 692 C C . ILE A 1 84 ? 0.337 1.563 -0.852 1.00 89.94 84 ILE A C 1
ATOM 694 O O . ILE A 1 84 ? 0.321 2.791 -0.888 1.00 89.94 84 ILE A O 1
ATOM 698 N N . ALA A 1 85 ? -0.643 0.875 -0.281 1.00 91.31 85 ALA A N 1
ATOM 699 C CA . ALA A 1 85 ? -1.724 1.545 0.414 1.00 91.31 85 ALA A CA 1
ATOM 700 C C . ALA A 1 85 ? -1.228 2.080 1.762 1.00 91.31 85 ALA A C 1
ATOM 702 O O . ALA A 1 85 ? -0.690 1.323 2.569 1.00 91.31 85 ALA A O 1
ATOM 703 N N . ASP A 1 86 ? -1.493 3.354 2.061 1.00 90.38 86 ASP A N 1
ATOM 704 C CA . ASP A 1 86 ? -1.235 3.908 3.396 1.00 90.38 86 ASP A CA 1
ATOM 705 C C . ASP A 1 86 ? -1.991 3.106 4.477 1.00 90.38 86 ASP A C 1
ATOM 707 O O . ASP A 1 86 ? -1.460 2.868 5.561 1.00 90.38 86 ASP A O 1
ATOM 711 N N . VAL A 1 87 ? -3.220 2.662 4.190 1.00 92.19 87 VAL A N 1
ATOM 712 C CA . VAL A 1 87 ? -4.018 1.774 5.051 1.00 92.19 87 VAL A CA 1
ATOM 713 C C . VAL A 1 87 ? -4.781 0.779 4.179 1.00 92.19 87 VAL A C 1
ATOM 715 O O . VAL A 1 87 ? -5.402 1.186 3.198 1.00 92.19 87 VAL A O 1
ATOM 718 N N . ALA A 1 88 ? -4.783 -0.501 4.552 1.00 92.25 88 ALA A N 1
ATOM 719 C CA . ALA A 1 88 ? -5.589 -1.531 3.902 1.00 92.25 88 ALA A CA 1
ATOM 720 C C . ALA A 1 88 ? -6.342 -2.402 4.919 1.00 92.25 88 ALA A C 1
ATOM 722 O O . ALA A 1 88 ? -5.908 -2.585 6.059 1.00 92.25 88 ALA A O 1
ATOM 723 N N . LEU A 1 89 ? -7.483 -2.926 4.473 1.00 92.00 89 LEU A N 1
ATOM 724 C CA . LEU A 1 89 ? -8.226 -4.006 5.116 1.00 92.00 89 LEU A CA 1
ATOM 725 C C . LEU A 1 89 ? -7.980 -5.269 4.294 1.00 92.00 89 LEU A C 1
ATOM 727 O O . LEU A 1 89 ? -8.262 -5.261 3.094 1.00 92.00 89 LEU A O 1
ATOM 731 N N . VAL A 1 90 ? -7.434 -6.307 4.923 1.00 89.12 90 VAL A N 1
ATOM 732 C CA . VAL A 1 90 ? -7.019 -7.560 4.270 1.00 89.12 90 VAL A CA 1
ATOM 733 C C . VAL A 1 90 ? -7.724 -8.751 4.892 1.00 89.12 90 VAL A C 1
ATOM 735 O O . VAL A 1 90 ? -7.851 -8.758 6.138 1.00 89.12 90 VAL A O 1
#

Secondary structure (DSSP, 8-state):
---------PPPHHHHHHHHTHHHHTTSEEEETTEEEE--SPPPHHHHHHHHHHHHHHHHT-SSS--EEEEEEE-SSSSSEEEEEEEEE-

pLDDT: mean 81.18, std 15.43, range [33.56, 94.88]

Sequence (90 aa):
MQMNNLTSALLSFEDFVQLAGSDAAQGKYELHNGEVVIRMPPARPRHLAVQMKLVQLLSFLRQFEWLVVQEFPYRPARNYQFWIADVALV

Radius of gyration: 17.07 Å; chains: 1; bounding box: 33×26×56 Å